Protein AF-A0A958G8R8-F1 (afdb_monomer_lite)

Secondary structure (DSSP, 8-state):
--GGGS----S-SSPPGGGPPPPHHHHHHHHHHHHHHHHHH--S-EEEESHHHHHHHHT----HHHHSSSEEEETTEEEEEE--GGGTT-

pLDDT: mean 96.53, std 2.51, range [81.88, 98.62]

Structure (mmCIF, N/CA/C/O backbone):
data_AF-A0A958G8R8-F1
#
_entry.id   AF-A0A958G8R8-F1
#
loop_
_atom_site.group_PDB
_atom_site.id
_atom_site.type_symbol
_atom_site.label_atom_id
_atom_site.label_alt_id
_atom_site.label_comp_id
_atom_site.label_asym_id
_atom_site.label_entity_id
_atom_site.label_seq_id
_atom_site.pdbx_PDB_ins_code
_atom_site.Cartn_x
_atom_site.Cartn_y
_atom_site.Cartn_z
_atom_site.occupancy
_atom_site.B_iso_or_equiv
_atom_site.auth_seq_id
_atom_site.auth_comp_id
_atom_site.auth_asym_id
_atom_site.auth_atom_id
_atom_site.pdbx_PDB_model_num
ATOM 1 N N . LEU A 1 1 ? -0.419 3.247 18.635 1.00 86.12 1 LEU A N 1
ATOM 2 C CA . LEU A 1 1 ? -0.797 1.955 18.019 1.00 86.12 1 LEU A CA 1
ATOM 3 C C . LEU A 1 1 ? 0.317 0.958 18.266 1.00 86.12 1 LEU A C 1
ATOM 5 O O . LEU A 1 1 ? 1.470 1.291 18.004 1.00 86.12 1 LEU A O 1
ATOM 9 N N . LYS A 1 2 ? -0.004 -0.225 18.789 1.00 96.62 2 LYS A N 1
ATOM 10 C CA . LYS A 1 2 ? 0.953 -1.331 18.909 1.00 96.62 2 LYS A CA 1
ATOM 11 C C . LYS A 1 2 ? 1.024 -2.080 17.580 1.00 96.62 2 LYS A C 1
ATOM 13 O O . LYS A 1 2 ? 0.035 -2.173 16.859 1.00 96.62 2 LYS A O 1
ATOM 18 N N . ARG A 1 3 ? 2.184 -2.658 17.255 1.00 96.06 3 ARG A N 1
ATOM 19 C CA . ARG A 1 3 ? 2.395 -3.359 15.973 1.00 96.06 3 ARG A CA 1
ATOM 20 C C . ARG A 1 3 ? 1.411 -4.516 15.750 1.00 96.06 3 ARG A C 1
ATOM 22 O O . ARG A 1 3 ? 0.996 -4.737 14.625 1.00 96.06 3 ARG A O 1
ATOM 29 N N . GLN A 1 4 ? 1.034 -5.219 16.813 1.00 96.81 4 GLN A N 1
ATOM 30 C CA . GLN A 1 4 ? 0.090 -6.343 16.769 1.00 96.81 4 GLN A CA 1
ATOM 31 C C . GLN A 1 4 ? -1.375 -5.933 16.539 1.00 96.81 4 GLN A C 1
ATOM 33 O O . GLN A 1 4 ? -2.207 -6.786 16.264 1.00 96.81 4 GLN A O 1
ATOM 38 N N . GLU A 1 5 ? -1.699 -4.643 16.665 1.00 96.69 5 GLU A N 1
ATOM 39 C CA . GLU A 1 5 ? -3.058 -4.112 16.473 1.00 96.69 5 GLU A CA 1
ATOM 40 C C . GLU A 1 5 ? -3.305 -3.677 15.022 1.00 96.69 5 GLU A C 1
ATOM 42 O O . GLU A 1 5 ? -4.387 -3.197 14.689 1.00 96.69 5 GLU A O 1
ATOM 47 N N . VAL A 1 6 ? -2.293 -3.795 14.158 1.00 97.94 6 VAL A N 1
ATOM 48 C CA . VAL A 1 6 ? -2.347 -3.354 12.766 1.00 97.94 6 VAL A CA 1
ATOM 49 C C . VAL A 1 6 ? -1.876 -4.457 11.832 1.00 97.94 6 VAL A C 1
ATOM 51 O O . VAL A 1 6 ? -1.049 -5.295 12.187 1.00 97.94 6 VAL A O 1
ATOM 54 N N . TYR A 1 7 ? -2.368 -4.416 10.598 1.00 98.25 7 TYR A N 1
ATOM 55 C CA . TYR A 1 7 ? -1.878 -5.270 9.528 1.00 98.25 7 TYR A CA 1
ATOM 56 C C . TYR A 1 7 ? -0.935 -4.483 8.620 1.00 98.25 7 TYR A C 1
ATOM 58 O O . TYR A 1 7 ? -1.247 -3.367 8.208 1.00 98.25 7 TYR A O 1
ATOM 66 N N . ILE A 1 8 ? 0.225 -5.061 8.308 1.00 98.19 8 ILE A N 1
ATOM 67 C CA . ILE A 1 8 ? 1.248 -4.432 7.469 1.00 98.19 8 ILE A CA 1
ATOM 68 C C . ILE A 1 8 ? 1.513 -5.341 6.275 1.00 98.19 8 ILE A C 1
ATOM 70 O O . ILE A 1 8 ? 1.823 -6.519 6.438 1.00 98.19 8 ILE A O 1
ATOM 74 N N . ALA A 1 9 ? 1.432 -4.772 5.077 1.00 98.06 9 ALA A N 1
ATOM 75 C CA . ALA A 1 9 ? 1.700 -5.467 3.829 1.00 98.06 9 ALA A CA 1
ATOM 76 C C . ALA A 1 9 ? 2.401 -4.542 2.828 1.00 98.06 9 ALA A C 1
ATOM 78 O O . ALA A 1 9 ? 2.318 -3.320 2.926 1.00 98.06 9 ALA A O 1
ATOM 79 N N . ASN A 1 10 ? 3.068 -5.151 1.850 1.00 98.19 10 ASN A N 1
ATOM 80 C CA . ASN A 1 10 ? 3.706 -4.465 0.729 1.00 98.19 10 ASN A CA 1
ATOM 81 C C . ASN A 1 10 ? 2.939 -4.710 -0.576 1.00 98.19 10 ASN A C 1
ATOM 83 O O . ASN A 1 10 ? 2.185 -5.683 -0.673 1.00 98.19 10 ASN A O 1
ATOM 87 N N . ILE A 1 11 ? 3.1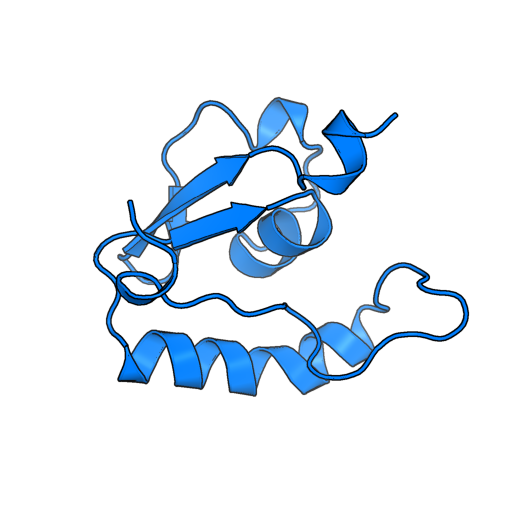73 -3.850 -1.575 1.00 97.94 11 ILE A N 1
ATOM 88 C CA . ILE A 1 11 ? 2.665 -4.035 -2.944 1.00 97.94 11 ILE A CA 1
ATOM 89 C C . ILE A 1 11 ? 3.181 -5.357 -3.522 1.00 97.94 11 ILE A C 1
ATOM 91 O O . ILE A 1 11 ? 2.386 -6.225 -3.868 1.00 97.94 11 ILE A O 1
ATOM 95 N N . LEU A 1 12 ? 4.504 -5.551 -3.539 1.00 97.88 12 LEU A N 1
ATOM 96 C CA . LEU A 1 12 ? 5.105 -6.831 -3.913 1.00 97.88 12 LEU A CA 1
ATOM 97 C C . LEU A 1 12 ? 5.231 -7.765 -2.711 1.00 97.88 12 LEU A C 1
ATOM 99 O O . LEU A 1 12 ? 5.454 -7.324 -1.581 1.00 97.88 12 LEU A O 1
ATOM 103 N N . LYS A 1 13 ? 5.137 -9.071 -2.971 1.00 97.75 13 LYS A N 1
ATOM 104 C CA . LYS A 1 13 ? 5.376 -10.124 -1.967 1.00 97.75 13 LYS A CA 1
ATOM 105 C C . LYS A 1 13 ? 6.781 -10.728 -2.052 1.00 97.75 13 LYS A C 1
ATOM 107 O O . LYS A 1 13 ? 7.194 -11.437 -1.141 1.00 97.75 13 LYS A O 1
ATOM 112 N N . CYS A 1 14 ? 7.530 -10.381 -3.094 1.00 97.06 14 CYS A N 1
ATOM 113 C CA . CYS A 1 14 ? 8.918 -10.776 -3.304 1.00 97.06 14 CYS A CA 1
ATOM 114 C C . CYS A 1 14 ? 9.801 -9.528 -3.375 1.00 97.06 14 CYS A C 1
ATOM 116 O O . CYS A 1 14 ? 9.368 -8.479 -3.851 1.00 97.06 14 CYS A O 1
ATOM 118 N N . ARG A 1 15 ? 11.039 -9.632 -2.883 1.00 96.31 15 ARG A N 1
ATOM 119 C CA . ARG A 1 15 ? 12.001 -8.525 -2.909 1.00 96.31 15 ARG A CA 1
ATOM 120 C C . ARG A 1 15 ? 12.624 -8.409 -4.308 1.00 96.31 15 ARG A C 1
ATOM 122 O O . ARG A 1 15 ? 13.246 -9.379 -4.737 1.00 96.31 15 ARG A O 1
ATOM 129 N N . PRO A 1 16 ? 12.535 -7.248 -4.984 1.00 96.62 16 PRO A N 1
ATOM 130 C CA . PRO A 1 16 ? 13.218 -7.043 -6.257 1.00 96.62 16 PRO A CA 1
ATOM 131 C C . PRO A 1 16 ? 14.746 -7.132 -6.128 1.00 96.62 16 PRO A C 1
ATOM 133 O O . PRO A 1 16 ? 15.293 -6.765 -5.074 1.00 96.62 16 PRO A O 1
ATOM 136 N N . PRO A 1 17 ? 15.459 -7.533 -7.198 1.00 96.88 17 PRO A N 1
ATOM 137 C CA . PRO A 1 17 ? 16.917 -7.499 -7.243 1.00 96.88 1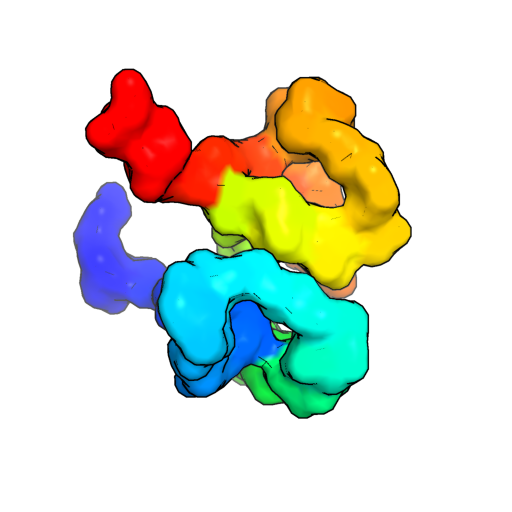7 PRO A CA 1
ATOM 138 C C . PRO A 1 17 ? 17.458 -6.120 -6.855 1.00 96.88 17 PRO A C 1
ATOM 140 O O . PRO A 1 17 ? 16.931 -5.090 -7.276 1.00 96.88 17 PRO A O 1
ATOM 143 N N . ASN A 1 18 ? 18.495 -6.085 -6.015 1.00 95.19 18 ASN A N 1
ATOM 144 C CA . ASN A 1 18 ? 19.109 -4.844 -5.519 1.00 95.19 18 ASN A CA 1
ATOM 145 C C . ASN A 1 18 ? 18.129 -3.853 -4.862 1.00 95.19 18 ASN A C 1
ATOM 147 O O . ASN A 1 18 ? 18.434 -2.669 -4.741 1.00 95.19 18 ASN A O 1
ATOM 151 N N . ASN A 1 19 ? 16.955 -4.321 -4.415 1.00 93.19 19 ASN A N 1
ATOM 152 C CA . ASN A 1 19 ? 15.914 -3.480 -3.825 1.00 93.19 19 ASN A CA 1
ATOM 153 C C . ASN A 1 19 ? 15.479 -2.318 -4.741 1.00 93.19 19 ASN A C 1
ATOM 155 O O . ASN A 1 19 ? 15.142 -1.236 -4.250 1.00 93.19 19 ASN A O 1
ATOM 159 N N . ARG A 1 20 ? 15.518 -2.538 -6.066 1.00 96.38 20 ARG A N 1
ATOM 160 C CA . ARG A 1 20 ? 15.005 -1.583 -7.053 1.00 96.38 20 ARG A CA 1
ATOM 161 C C . ARG A 1 20 ? 13.507 -1.338 -6.860 1.00 96.38 20 ARG A C 1
ATOM 163 O O . ARG A 1 20 ? 12.817 -2.100 -6.180 1.00 96.38 20 ARG A O 1
ATOM 170 N N . ASN A 1 21 ? 12.994 -0.294 -7.506 1.00 94.31 21 ASN A N 1
ATOM 171 C CA . ASN A 1 21 ? 11.550 -0.108 -7.583 1.00 94.31 21 ASN A CA 1
ATOM 172 C C . ASN A 1 21 ? 10.893 -1.269 -8.357 1.00 94.31 21 ASN A C 1
ATOM 174 O O . ASN A 1 21 ? 11.512 -1.806 -9.284 1.00 94.31 21 ASN A O 1
ATOM 178 N N . PRO A 1 22 ? 9.655 -1.644 -7.991 1.00 96.06 22 PRO A N 1
ATOM 179 C CA . PRO A 1 22 ? 8.854 -2.590 -8.757 1.00 96.06 22 PRO A CA 1
ATOM 180 C C . PRO A 1 22 ? 8.639 -2.131 -10.196 1.00 96.06 22 PRO A C 1
ATOM 182 O O . PRO A 1 22 ? 8.413 -0.946 -10.446 1.00 96.06 22 PRO A O 1
ATOM 185 N N . GLU A 1 23 ? 8.659 -3.080 -11.119 1.00 96.69 23 GLU A N 1
ATOM 186 C CA . GLU A 1 23 ? 8.193 -2.887 -12.487 1.00 96.69 23 GLU A CA 1
ATOM 187 C C . GLU A 1 23 ? 6.659 -2.988 -12.544 1.00 96.69 23 GLU A C 1
ATOM 189 O O . GLU A 1 23 ? 6.064 -3.693 -11.722 1.00 96.69 23 GLU A O 1
ATOM 194 N N . PRO A 1 24 ? 5.993 -2.336 -13.517 1.00 95.81 24 PRO A N 1
ATOM 195 C CA . PRO A 1 24 ? 4.535 -2.393 -13.643 1.00 95.81 24 PRO A CA 1
ATOM 196 C C . PRO A 1 24 ? 3.987 -3.825 -13.691 1.00 95.81 24 PRO A C 1
ATOM 198 O O . PRO A 1 24 ? 3.088 -4.160 -12.928 1.00 95.81 24 PRO A O 1
ATOM 201 N N . ALA A 1 25 ? 4.612 -4.709 -14.476 1.00 97.62 25 ALA A N 1
ATOM 202 C CA . ALA A 1 25 ? 4.191 -6.106 -14.586 1.00 97.62 25 ALA A CA 1
ATOM 203 C C . ALA A 1 25 ? 4.300 -6.880 -13.255 1.00 97.62 25 ALA A C 1
ATOM 205 O O . ALA A 1 25 ? 3.460 -7.730 -12.953 1.00 97.62 25 ALA A O 1
ATOM 206 N N . GLU A 1 26 ? 5.309 -6.577 -12.429 1.00 97.94 26 GLU A N 1
ATOM 207 C CA . GLU A 1 26 ? 5.456 -7.178 -11.096 1.00 97.94 26 GLU A CA 1
ATOM 208 C C . GLU A 1 26 ? 4.337 -6.708 -10.161 1.00 97.94 26 GLU A C 1
ATOM 210 O O . GLU A 1 26 ? 3.787 -7.504 -9.394 1.00 97.94 26 GLU A O 1
ATOM 215 N N . VAL A 1 27 ? 3.989 -5.417 -10.235 1.00 97.81 27 VAL A N 1
ATOM 216 C CA . VAL A 1 27 ? 2.874 -4.837 -9.480 1.00 97.81 27 VAL A CA 1
ATOM 217 C C . VAL A 1 27 ? 1.564 -5.485 -9.902 1.00 97.81 27 VAL A C 1
ATOM 219 O O . VAL A 1 27 ? 0.853 -5.976 -9.030 1.00 97.81 27 VAL A O 1
ATOM 222 N N . ASP A 1 28 ? 1.274 -5.556 -11.199 1.00 97.06 28 ASP A N 1
ATOM 223 C CA . ASP A 1 28 ? 0.029 -6.126 -11.727 1.00 97.06 28 ASP A CA 1
ATOM 224 C C . ASP A 1 28 ? -0.136 -7.597 -11.336 1.00 97.06 28 ASP A C 1
ATOM 226 O O . ASP A 1 28 ? -1.221 -8.030 -10.949 1.00 97.06 28 ASP A O 1
ATOM 230 N N . THR A 1 29 ? 0.964 -8.351 -11.334 1.00 98.06 29 THR A N 1
ATOM 231 C CA . THR A 1 29 ? 0.974 -9.755 -10.905 1.00 98.06 29 THR A CA 1
ATOM 232 C C . THR A 1 29 ? 0.723 -9.898 -9.399 1.00 98.06 29 THR A C 1
ATOM 234 O O . THR A 1 29 ? 0.017 -10.808 -8.962 1.00 98.06 29 THR A O 1
ATOM 237 N N . CYS A 1 30 ? 1.292 -9.015 -8.571 1.00 98.12 30 CYS A N 1
ATOM 238 C CA . CYS A 1 30 ? 1.195 -9.115 -7.110 1.00 98.12 30 CYS A CA 1
ATOM 239 C C . CYS A 1 30 ? -0.041 -8.429 -6.508 1.00 98.12 30 CYS A C 1
ATOM 241 O O . CYS A 1 30 ? -0.473 -8.796 -5.409 1.00 98.12 30 CYS A O 1
ATOM 243 N N . LEU A 1 31 ? -0.607 -7.426 -7.180 1.00 97.94 31 LEU A N 1
ATOM 244 C CA . LEU A 1 31 ? -1.690 -6.599 -6.653 1.00 97.94 31 LEU A CA 1
ATOM 245 C C . LEU A 1 31 ? -2.942 -7.404 -6.256 1.00 97.94 31 LEU A C 1
ATOM 247 O O . LEU A 1 31 ? -3.491 -7.096 -5.191 1.00 97.94 31 LEU A O 1
ATOM 251 N N . PRO A 1 32 ? -3.371 -8.457 -6.987 1.00 98.31 32 PRO A N 1
ATOM 252 C CA . PRO A 1 32 ? -4.507 -9.289 -6.583 1.00 98.31 32 PRO A CA 1
ATOM 253 C C . PRO A 1 32 ? -4.373 -9.879 -5.171 1.00 98.31 32 PRO A C 1
ATOM 255 O O . PRO A 1 32 ? -5.356 -9.944 -4.434 1.00 98.31 32 PRO A O 1
ATOM 258 N N . TYR A 1 33 ? -3.158 -10.231 -4.730 1.00 98.50 33 TYR A N 1
ATOM 259 C CA . TYR A 1 33 ? -2.940 -10.722 -3.365 1.00 98.50 33 TYR A CA 1
ATOM 260 C C . TYR A 1 33 ? -3.217 -9.643 -2.319 1.00 98.50 33 TYR A C 1
ATOM 262 O O . TYR A 1 33 ? -3.851 -9.916 -1.302 1.00 98.50 33 TYR A O 1
ATOM 270 N N . LEU A 1 34 ? -2.752 -8.412 -2.556 1.00 98.44 34 LEU A N 1
ATOM 271 C CA . LEU A 1 34 ? -3.021 -7.298 -1.649 1.00 98.44 34 LEU A CA 1
ATOM 272 C C . LEU A 1 34 ? -4.510 -6.943 -1.637 1.00 98.44 34 LEU A C 1
ATOM 274 O O . LEU A 1 34 ? -5.063 -6.705 -0.568 1.00 98.44 34 LEU A O 1
ATOM 278 N N . GLN A 1 35 ? -5.165 -6.952 -2.798 1.00 98.19 35 GLN A N 1
ATOM 279 C CA . GLN A 1 35 ? -6.609 -6.735 -2.894 1.00 98.19 35 GLN A CA 1
ATOM 280 C C . GLN A 1 35 ? -7.370 -7.763 -2.058 1.00 98.19 35 GLN A C 1
ATOM 282 O O . GLN A 1 35 ? -8.183 -7.382 -1.218 1.00 98.19 35 GLN A O 1
ATOM 287 N N . ARG A 1 36 ? -7.018 -9.048 -2.183 1.00 98.50 36 ARG A N 1
ATOM 288 C CA . ARG A 1 36 ? -7.632 -10.108 -1.385 1.00 98.50 36 ARG A CA 1
ATOM 289 C C . ARG A 1 36 ? -7.372 -9.945 0.114 1.00 98.50 36 ARG A C 1
ATOM 291 O O . ARG A 1 36 ? -8.270 -10.169 0.918 1.00 98.50 36 ARG A O 1
ATOM 298 N N . GLN A 1 37 ? -6.167 -9.525 0.504 1.00 98.62 37 GLN A N 1
ATOM 299 C CA . GLN A 1 37 ? -5.848 -9.204 1.901 1.00 98.62 37 GLN A CA 1
ATOM 300 C C . GLN A 1 37 ? -6.740 -8.074 2.435 1.00 98.62 37 GLN A C 1
ATOM 302 O O . GLN A 1 37 ? -7.304 -8.206 3.518 1.00 98.62 37 GLN A O 1
ATOM 307 N N . ILE A 1 38 ? -6.907 -6.990 1.671 1.00 98.38 38 ILE A N 1
ATOM 308 C CA . ILE A 1 38 ? -7.765 -5.855 2.043 1.00 98.38 38 ILE A CA 1
ATOM 309 C C . ILE A 1 38 ? -9.226 -6.302 2.181 1.00 98.38 38 ILE A C 1
ATOM 311 O O . ILE A 1 38 ? -9.871 -5.945 3.164 1.00 98.38 38 ILE A O 1
ATOM 315 N N . GLU A 1 39 ? -9.730 -7.109 1.245 1.00 98.12 39 GLU A N 1
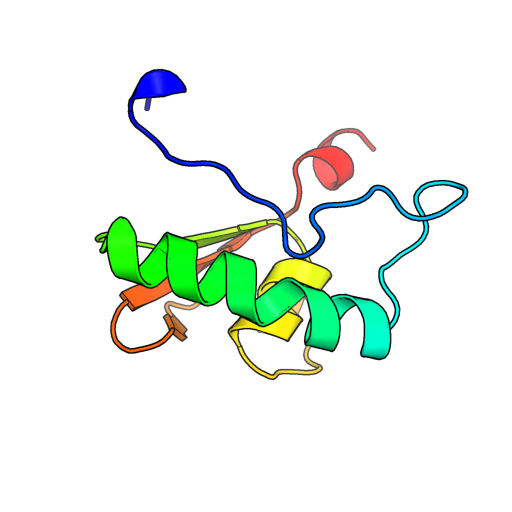ATOM 316 C CA . GLU A 1 39 ? -11.093 -7.655 1.288 1.00 98.12 39 GLU A CA 1
ATOM 317 C C . GLU A 1 39 ? -11.351 -8.506 2.532 1.00 98.12 39 GLU A C 1
ATOM 319 O O . GLU A 1 39 ? -12.414 -8.392 3.132 1.00 98.12 39 GLU A O 1
ATOM 324 N N . MET A 1 40 ? -10.393 -9.347 2.930 1.00 98.25 40 MET A N 1
ATOM 325 C CA . MET A 1 40 ? -10.543 -10.211 4.106 1.00 98.25 40 MET A CA 1
ATOM 326 C C . MET A 1 40 ? -10.442 -9.436 5.422 1.00 98.25 40 MET A C 1
ATOM 328 O O . MET A 1 40 ? -11.105 -9.785 6.392 1.00 98.25 40 MET A O 1
ATOM 332 N N . ILE A 1 41 ? -9.600 -8.403 5.471 1.00 98.00 41 ILE A N 1
ATOM 333 C CA . ILE A 1 41 ? -9.361 -7.620 6.692 1.00 98.00 41 ILE A CA 1
ATOM 334 C C . ILE A 1 41 ? -10.446 -6.560 6.902 1.00 98.00 41 ILE A C 1
ATOM 336 O O . ILE A 1 41 ? -10.712 -6.189 8.043 1.00 98.00 41 ILE A O 1
ATOM 340 N N . GLN A 1 42 ? -11.042 -6.052 5.817 1.00 97.75 42 GLN A N 1
ATOM 341 C CA . GLN A 1 42 ? -12.014 -4.952 5.827 1.00 97.75 42 GLN A CA 1
ATOM 342 C C . GLN A 1 42 ? -11.559 -3.775 6.715 1.00 97.75 42 GLN A C 1
ATOM 344 O O . GLN A 1 42 ? -12.232 -3.411 7.685 1.00 97.75 42 GLN A O 1
ATOM 349 N N . PRO A 1 43 ? -10.380 -3.183 6.440 1.00 98.06 43 PRO A N 1
ATOM 350 C CA . PRO A 1 43 ? -9.820 -2.169 7.316 1.00 98.06 43 PRO A CA 1
ATOM 351 C C . PRO A 1 43 ? -10.679 -0.902 7.313 1.00 98.06 43 PRO A C 1
ATOM 353 O O . PRO A 1 43 ? -11.185 -0.471 6.280 1.00 98.06 43 PRO A O 1
ATOM 356 N N . LYS A 1 44 ? -10.768 -0.247 8.474 1.00 98.06 44 LYS A N 1
ATOM 357 C CA . LYS A 1 44 ? -11.444 1.056 8.607 1.00 98.06 44 LYS A CA 1
ATOM 358 C C . LYS A 1 44 ? -10.679 2.195 7.925 1.00 98.06 44 LYS A C 1
ATOM 360 O O . LYS A 1 44 ? -11.265 3.227 7.620 1.00 98.06 44 LYS A O 1
ATOM 365 N N . ILE A 1 45 ? -9.369 2.029 7.736 1.00 98.06 45 ILE A N 1
ATOM 366 C CA . ILE A 1 45 ? -8.480 3.001 7.097 1.00 98.06 45 ILE A CA 1
ATOM 367 C C . ILE A 1 45 ? -7.262 2.291 6.503 1.00 98.06 45 ILE A C 1
ATOM 369 O O . ILE A 1 45 ? -6.744 1.336 7.085 1.00 98.06 45 ILE A O 1
ATOM 373 N N . LEU A 1 46 ? -6.786 2.781 5.363 1.00 98.44 46 LEU A N 1
ATOM 374 C CA . LEU A 1 46 ? -5.540 2.369 4.727 1.00 98.44 46 LEU A CA 1
ATOM 375 C C . LEU A 1 46 ? -4.509 3.494 4.804 1.00 98.44 46 LEU A C 1
ATOM 377 O O . LEU A 1 46 ? -4.837 4.667 4.628 1.00 98.44 46 LEU A O 1
ATOM 381 N N . ILE A 1 47 ? -3.247 3.128 5.022 1.00 98.25 47 ILE A N 1
ATOM 382 C CA . ILE A 1 47 ? -2.121 4.065 5.014 1.00 98.25 47 ILE A CA 1
ATOM 383 C C . ILE A 1 47 ? -1.114 3.609 3.955 1.00 98.25 47 ILE A C 1
ATOM 385 O O . ILE A 1 47 ? -0.469 2.573 4.108 1.00 98.25 47 ILE A O 1
ATOM 389 N N . ALA A 1 48 ? -0.965 4.384 2.882 1.00 98.25 48 ALA A N 1
ATOM 390 C CA . ALA A 1 48 ? 0.035 4.153 1.847 1.00 98.25 48 ALA A CA 1
ATOM 391 C C . ALA A 1 48 ? 1.359 4.832 2.219 1.00 98.25 48 ALA A C 1
ATOM 393 O O . ALA A 1 48 ? 1.441 6.057 2.342 1.00 98.25 48 ALA A O 1
ATOM 394 N N . LEU A 1 49 ? 2.405 4.021 2.380 1.00 98.00 49 LEU A N 1
ATOM 395 C CA . LEU A 1 49 ? 3.744 4.470 2.751 1.00 98.00 49 LEU A CA 1
ATOM 396 C C . LEU A 1 49 ? 4.638 4.573 1.508 1.00 98.00 49 LEU A C 1
ATOM 398 O O . LEU A 1 49 ? 5.140 3.572 1.000 1.00 98.00 49 LEU A O 1
ATOM 402 N N . GLY A 1 50 ? 4.877 5.798 1.045 1.00 97.06 50 GLY A N 1
ATOM 403 C CA . GLY A 1 50 ? 5.748 6.095 -0.091 1.00 97.06 50 GLY A CA 1
ATOM 404 C C . GLY A 1 50 ? 5.057 6.101 -1.454 1.00 97.06 50 GLY A C 1
ATOM 405 O O . GLY A 1 50 ? 3.892 5.734 -1.604 1.00 97.06 50 GLY A O 1
ATOM 406 N N . LYS A 1 51 ? 5.823 6.538 -2.463 1.00 96.69 51 LYS A N 1
ATOM 407 C CA . LYS A 1 51 ? 5.331 6.818 -3.820 1.00 96.69 51 LYS A CA 1
ATOM 408 C C . LYS A 1 51 ? 4.699 5.591 -4.473 1.00 96.69 51 LYS A C 1
ATOM 410 O O . LYS A 1 51 ? 3.567 5.682 -4.920 1.00 96.69 51 LYS A O 1
ATOM 415 N N . VAL A 1 52 ? 5.402 4.457 -4.478 1.00 96.75 52 VAL A N 1
ATOM 416 C CA . VAL A 1 52 ? 4.935 3.226 -5.139 1.00 96.75 52 VAL A CA 1
ATOM 417 C C . VAL A 1 52 ? 3.579 2.788 -4.582 1.00 96.75 52 VAL A C 1
ATOM 419 O O . VAL A 1 52 ? 2.633 2.637 -5.342 1.00 96.75 52 VAL A O 1
ATOM 422 N N . ALA A 1 53 ? 3.443 2.678 -3.256 1.00 97.94 53 ALA A N 1
ATOM 423 C CA . ALA A 1 53 ? 2.181 2.272 -2.638 1.00 97.94 53 ALA A CA 1
ATOM 424 C C . ALA A 1 53 ? 1.032 3.243 -2.954 1.00 97.94 53 ALA A C 1
ATOM 426 O O . ALA A 1 53 ? -0.076 2.809 -3.259 1.00 97.94 53 ALA A O 1
ATOM 427 N N . ALA A 1 54 ? 1.300 4.551 -2.906 1.00 97.69 54 ALA A N 1
ATOM 428 C CA . ALA A 1 54 ? 0.297 5.570 -3.183 1.00 97.69 54 ALA A CA 1
ATOM 429 C C . ALA A 1 54 ? -0.167 5.540 -4.645 1.00 97.69 54 ALA A C 1
ATOM 431 O O . ALA A 1 54 ? -1.366 5.509 -4.900 1.00 97.69 54 ALA A O 1
ATOM 432 N N . GLN A 1 55 ? 0.771 5.505 -5.592 1.00 97.19 55 GLN A N 1
ATOM 433 C CA . GLN A 1 55 ? 0.474 5.487 -7.023 1.00 97.19 55 GLN A CA 1
ATOM 434 C C . GLN A 1 55 ? -0.285 4.222 -7.428 1.00 97.19 55 GLN A C 1
ATOM 436 O O . GLN A 1 55 ? -1.296 4.322 -8.117 1.00 97.19 55 GLN A O 1
ATOM 441 N N . THR A 1 56 ? 0.137 3.053 -6.932 1.00 97.44 56 THR A N 1
ATOM 442 C CA . THR A 1 56 ? -0.544 1.781 -7.203 1.00 97.44 56 THR A CA 1
ATOM 443 C C . THR A 1 56 ? -1.975 1.767 -6.669 1.00 97.44 56 THR A C 1
ATOM 445 O O . THR A 1 56 ? -2.885 1.355 -7.380 1.00 97.44 56 THR A O 1
ATOM 448 N N . LEU A 1 57 ? -2.202 2.208 -5.426 1.00 97.56 57 LEU A N 1
ATOM 449 C CA . LEU A 1 57 ? -3.545 2.171 -4.838 1.00 97.56 57 LEU A CA 1
ATOM 450 C C . LEU A 1 57 ? -4.472 3.245 -5.422 1.00 97.56 57 LEU A C 1
ATOM 452 O O . LEU A 1 57 ? -5.667 3.002 -5.545 1.00 97.56 57 LEU A O 1
ATOM 456 N N . LEU A 1 58 ? -3.944 4.414 -5.786 1.00 97.06 58 LEU A N 1
ATOM 457 C CA . LEU A 1 58 ? -4.742 5.524 -6.315 1.00 97.06 58 LEU A CA 1
ATOM 458 C C . LEU A 1 58 ? -4.896 5.508 -7.839 1.00 97.06 58 LEU A C 1
ATOM 460 O O . LEU A 1 58 ? -5.659 6.318 -8.358 1.00 97.06 58 LEU A O 1
ATOM 464 N N . GLY A 1 59 ? -4.160 4.653 -8.557 1.00 95.50 59 GLY A N 1
ATOM 465 C CA . GLY A 1 59 ? -4.106 4.692 -10.021 1.00 95.50 59 GLY A CA 1
ATOM 466 C C . GLY A 1 59 ? -3.619 6.048 -10.543 1.00 95.50 59 GLY A C 1
ATOM 467 O O . GLY A 1 59 ? -4.179 6.586 -11.492 1.00 95.50 59 GLY A O 1
ATOM 468 N N . SER A 1 60 ? -2.630 6.649 -9.873 1.00 94.19 60 SER A N 1
ATOM 469 C CA . SER A 1 60 ? -2.161 8.011 -10.151 1.00 94.19 60 SER A CA 1
ATOM 470 C C . SER A 1 60 ? -0.672 8.040 -10.466 1.00 94.19 60 SER A C 1
ATOM 472 O O . SER A 1 60 ? 0.113 7.347 -9.828 1.00 94.19 60 SER A O 1
ATOM 474 N N . GLU A 1 61 ? -0.261 8.926 -11.370 1.00 93.50 61 GLU A N 1
ATOM 475 C CA . GLU A 1 61 ? 1.153 9.199 -11.655 1.00 93.50 61 GLU A CA 1
ATOM 476 C C . GLU A 1 61 ? 1.712 10.391 -10.860 1.00 93.50 61 GLU A C 1
ATOM 478 O O . GLU A 1 61 ? 2.900 10.711 -10.947 1.00 93.50 61 GLU A O 1
ATOM 483 N N . ALA A 1 62 ? 0.885 11.039 -10.033 1.00 94.88 62 ALA A N 1
ATOM 484 C CA . ALA A 1 62 ? 1.286 12.225 -9.288 1.00 94.88 62 ALA A CA 1
ATOM 485 C C . ALA A 1 62 ? 2.434 11.946 -8.300 1.00 94.88 62 ALA A C 1
ATOM 487 O O . ALA A 1 62 ? 2.606 10.846 -7.765 1.00 94.88 62 ALA A O 1
ATOM 488 N N . GLY A 1 63 ? 3.236 12.980 -8.038 1.00 95.00 63 GLY A N 1
ATOM 489 C CA . GLY A 1 63 ? 4.301 12.937 -7.038 1.00 95.00 63 GLY A CA 1
ATOM 490 C C . GLY A 1 63 ? 3.778 13.007 -5.597 1.00 95.00 63 GLY A C 1
ATOM 491 O O . GLY A 1 63 ? 2.652 13.426 -5.333 1.00 95.00 63 GLY A O 1
ATOM 492 N N . MET A 1 64 ? 4.645 12.683 -4.630 1.00 95.50 64 MET A N 1
ATOM 493 C CA . MET A 1 64 ? 4.303 12.677 -3.196 1.00 95.50 64 MET A CA 1
ATOM 494 C C . MET A 1 64 ? 3.800 14.024 -2.658 1.00 95.50 64 MET A C 1
ATOM 496 O O . MET A 1 64 ? 3.071 14.043 -1.671 1.00 95.50 64 MET A O 1
ATOM 500 N N . ALA A 1 65 ? 4.181 15.150 -3.265 1.00 93.56 65 ALA A N 1
ATOM 501 C CA . ALA A 1 65 ? 3.666 16.463 -2.876 1.00 93.56 65 ALA A CA 1
ATOM 502 C C . ALA A 1 65 ? 2.168 16.618 -3.195 1.00 93.56 65 ALA A C 1
ATOM 504 O O . ALA A 1 65 ? 1.438 17.185 -2.391 1.00 93.56 65 ALA A O 1
ATOM 505 N N . GLY A 1 66 ? 1.707 16.071 -4.326 1.00 93.62 66 GLY A N 1
ATOM 506 C CA . GLY A 1 66 ? 0.302 16.139 -4.742 1.00 93.62 66 GLY A CA 1
ATOM 507 C C . GLY A 1 66 ? -0.589 15.073 -4.101 1.00 93.62 66 GLY A C 1
ATOM 508 O O . GLY A 1 66 ? -1.793 15.281 -3.970 1.00 93.62 66 GLY A O 1
ATOM 509 N N . LEU A 1 67 ? -0.003 13.943 -3.691 1.00 96.06 67 LEU A N 1
ATOM 510 C CA . LEU A 1 67 ? -0.741 12.818 -3.106 1.00 96.06 67 LEU A CA 1
ATOM 511 C C . LEU A 1 67 ? -0.916 12.910 -1.584 1.00 96.06 67 LEU A C 1
ATOM 513 O O . LEU A 1 67 ? -1.827 12.297 -1.037 1.00 96.06 67 LEU A O 1
ATOM 517 N N . ARG A 1 68 ? -0.059 13.645 -0.872 1.00 96.06 68 ARG A N 1
ATOM 518 C CA . ARG A 1 68 ? -0.170 13.811 0.588 1.00 96.06 68 ARG A CA 1
ATOM 519 C C . ARG A 1 68 ? -1.137 14.938 0.965 1.00 96.06 68 ARG A C 1
ATOM 521 O O . ARG A 1 68 ? -1.565 15.712 0.117 1.00 96.06 68 ARG A O 1
ATOM 528 N N . ASN A 1 69 ? -1.447 15.044 2.261 1.00 92.69 69 ASN A N 1
ATOM 529 C CA . ASN A 1 69 ? -2.305 16.087 2.851 1.00 92.69 69 ASN A CA 1
ATOM 530 C C . ASN A 1 69 ? -3.740 16.117 2.296 1.00 92.69 69 ASN A C 1
ATOM 532 O O . ASN A 1 69 ? -4.388 17.160 2.278 1.00 92.69 69 ASN A O 1
ATOM 536 N N . ARG A 1 70 ? -4.232 14.968 1.831 1.00 93.56 70 ARG A N 1
ATOM 537 C CA . ARG A 1 70 ? -5.591 14.778 1.323 1.00 93.56 70 ARG A CA 1
ATOM 538 C C . ARG A 1 70 ? -6.117 13.438 1.817 1.00 93.56 70 ARG A C 1
ATOM 540 O O . ARG A 1 70 ? -5.337 12.497 1.986 1.00 93.56 70 ARG A O 1
ATOM 547 N N . LEU A 1 71 ? -7.424 13.364 2.046 1.00 97.00 71 LEU A N 1
ATOM 548 C CA . LEU A 1 71 ? -8.103 12.102 2.303 1.00 97.00 71 LEU A CA 1
ATOM 549 C C . LEU A 1 71 ? -8.536 11.508 0.966 1.00 97.00 71 LEU A C 1
ATOM 551 O O . LEU A 1 71 ? -9.339 12.105 0.252 1.00 97.00 71 LEU A O 1
ATOM 555 N N . TRP A 1 72 ? -7.992 10.345 0.636 1.00 97.94 72 TRP A N 1
ATOM 556 C CA . TRP A 1 72 ? -8.369 9.594 -0.552 1.00 97.94 72 TRP A CA 1
ATOM 557 C C . TRP A 1 72 ? -9.338 8.474 -0.200 1.00 97.94 72 TRP A C 1
ATOM 559 O O . TRP A 1 72 ? -9.603 8.196 0.972 1.00 97.94 72 TRP A O 1
ATOM 569 N N . GLN A 1 73 ? -9.831 7.793 -1.228 1.00 97.62 73 GLN A N 1
ATOM 570 C CA . GLN A 1 73 ? -10.611 6.577 -1.074 1.00 97.62 73 GLN A CA 1
ATOM 571 C C . GLN A 1 73 ? -10.040 5.469 -1.952 1.00 97.62 73 GLN A C 1
ATOM 573 O O . GLN A 1 73 ? -9.714 5.684 -3.116 1.00 97.62 73 GLN A O 1
ATOM 578 N N . TYR A 1 74 ? -9.959 4.272 -1.383 1.00 97.62 74 TYR A N 1
ATOM 579 C CA . TYR A 1 74 ? -9.662 3.038 -2.091 1.00 97.62 74 TYR A CA 1
ATOM 580 C C . TYR A 1 74 ? -10.807 2.061 -1.854 1.00 97.62 74 TYR A C 1
ATOM 582 O O . TYR A 1 74 ? -10.965 1.571 -0.740 1.00 97.62 74 TYR A O 1
ATOM 590 N N . ARG A 1 75 ? -11.627 1.790 -2.878 1.00 95.00 75 ARG A N 1
ATOM 591 C CA . ARG A 1 75 ? -1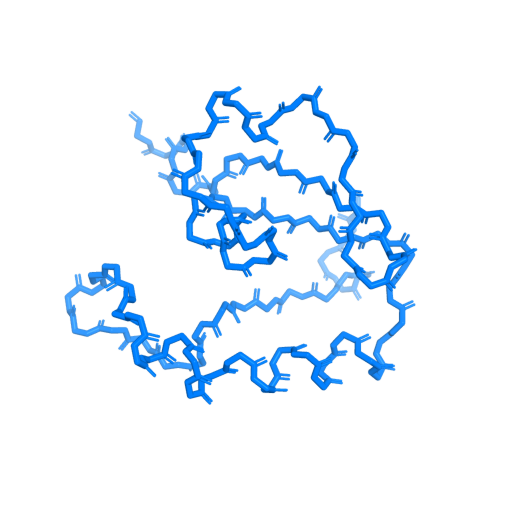2.797 0.892 -2.765 1.00 95.00 75 ARG A CA 1
ATOM 592 C C . ARG A 1 75 ? -13.679 1.228 -1.544 1.00 95.00 75 ARG A C 1
ATOM 594 O O . ARG A 1 75 ? -14.004 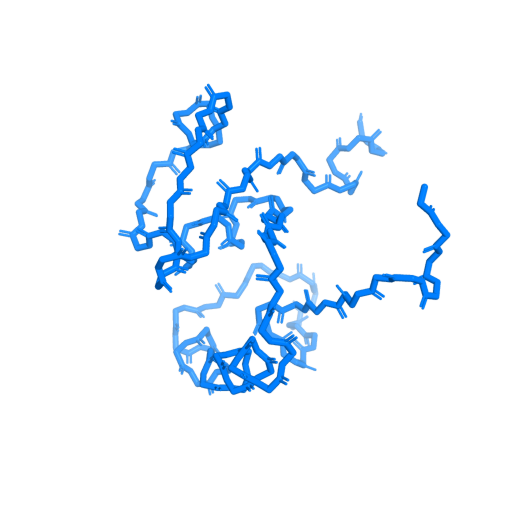0.353 -0.750 1.00 95.00 75 ARG A O 1
ATOM 601 N N . ASN A 1 76 ? -14.023 2.510 -1.382 1.00 96.00 76 ASN A N 1
ATOM 602 C CA . ASN A 1 76 ? -14.778 3.074 -0.247 1.00 96.00 76 ASN A CA 1
ATOM 603 C C . ASN A 1 76 ? -14.066 3.048 1.120 1.00 96.00 76 ASN A C 1
ATOM 605 O O . ASN A 1 76 ? -14.650 3.459 2.120 1.00 96.00 76 ASN A O 1
ATOM 609 N N . ILE A 1 77 ? -12.802 2.623 1.183 1.00 98.25 77 ILE A N 1
ATOM 610 C CA . ILE A 1 77 ? -11.985 2.673 2.397 1.00 98.25 77 ILE A CA 1
ATOM 611 C C . ILE A 1 77 ? -11.191 3.985 2.401 1.00 98.25 77 ILE A C 1
ATOM 613 O O . ILE A 1 77 ? -10.491 4.264 1.421 1.00 98.25 77 ILE A O 1
ATOM 617 N N . PRO A 1 78 ? -11.251 4.794 3.473 1.00 98.38 78 PRO A N 1
ATOM 618 C CA . PRO A 1 78 ? -10.416 5.981 3.608 1.00 98.38 78 PRO A CA 1
ATOM 619 C C . PRO A 1 78 ? -8.929 5.634 3.468 1.00 98.38 78 PRO A C 1
ATOM 621 O O . PRO A 1 78 ? -8.439 4.705 4.110 1.00 98.38 78 PRO A O 1
ATOM 624 N N . LEU A 1 79 ? -8.205 6.381 2.638 1.00 98.56 79 LEU A N 1
ATOM 625 C CA . LEU A 1 79 ? -6.793 6.158 2.339 1.00 98.56 79 LEU A CA 1
ATOM 626 C C . LEU A 1 79 ? -5.992 7.436 2.602 1.00 98.56 79 LEU A C 1
ATOM 628 O O . LEU A 1 79 ? -6.284 8.497 2.050 1.00 98.56 79 LEU A O 1
ATOM 632 N N . ILE A 1 80 ? -4.951 7.328 3.424 1.00 98.31 80 ILE A N 1
ATOM 633 C CA . ILE A 1 80 ? -3.991 8.407 3.679 1.00 98.31 80 ILE A CA 1
ATOM 634 C C . ILE A 1 80 ? -2.648 8.026 3.072 1.00 98.31 80 ILE A C 1
ATOM 636 O O . ILE A 1 80 ? -2.178 6.900 3.220 1.00 98.31 80 ILE A O 1
ATOM 640 N N . VAL A 1 81 ? -2.002 8.988 2.424 1.00 98.31 81 VAL A N 1
ATOM 641 C CA . VAL A 1 81 ? -0.653 8.835 1.878 1.00 98.31 81 VAL A CA 1
ATOM 642 C C . VAL A 1 81 ? 0.342 9.553 2.782 1.00 98.31 81 VAL A C 1
ATOM 644 O O . VAL A 1 81 ? 0.128 10.705 3.163 1.00 98.31 81 VAL A O 1
ATOM 647 N N . THR A 1 82 ? 1.464 8.907 3.090 1.00 97.25 82 THR A N 1
ATOM 648 C CA . THR A 1 82 ? 2.590 9.542 3.787 1.00 97.25 82 THR A CA 1
ATOM 649 C C . THR A 1 82 ? 3.933 8.986 3.311 1.00 97.25 82 THR A C 1
ATOM 651 O O . THR A 1 82 ? 3.997 8.122 2.436 1.00 97.25 82 THR A O 1
ATOM 654 N N . PHE A 1 83 ? 5.033 9.530 3.824 1.00 96.88 83 PHE A N 1
ATOM 655 C CA . PHE A 1 83 ? 6.375 9.085 3.468 1.00 96.88 83 PHE A CA 1
ATOM 656 C C . PHE A 1 83 ? 6.631 7.641 3.902 1.00 96.88 83 PHE A C 1
ATOM 658 O O . PHE A 1 83 ? 6.167 7.186 4.946 1.00 96.88 83 PHE A O 1
ATOM 665 N N . HIS A 1 84 ? 7.416 6.926 3.097 1.00 96.75 84 HIS A N 1
ATOM 666 C CA . HIS A 1 84 ? 7.955 5.642 3.521 1.00 96.75 84 HIS A CA 1
ATOM 667 C C . HIS A 1 84 ? 8.991 5.874 4.634 1.00 96.75 84 HIS A C 1
ATOM 669 O O . HIS A 1 84 ? 9.807 6.784 4.483 1.00 96.75 84 HIS A O 1
ATOM 675 N N . PRO A 1 85 ? 9.044 5.054 5.701 1.00 96.25 85 PRO A N 1
ATOM 676 C CA . PRO A 1 85 ? 9.989 5.253 6.804 1.00 96.25 85 PRO A CA 1
ATOM 677 C C . PRO A 1 85 ? 11.453 5.387 6.363 1.00 96.25 85 PRO A C 1
ATOM 679 O O . PRO A 1 85 ? 12.171 6.229 6.880 1.00 96.25 85 PRO A O 1
ATOM 682 N N . ALA A 1 86 ? 11.878 4.634 5.342 1.00 93.94 86 ALA A N 1
ATOM 683 C CA . ALA A 1 86 ? 13.235 4.726 4.786 1.00 93.94 86 ALA A CA 1
ATOM 684 C C . ALA A 1 86 ? 13.608 6.115 4.228 1.00 93.94 86 ALA A C 1
ATOM 686 O O . ALA A 1 86 ? 14.792 6.419 4.132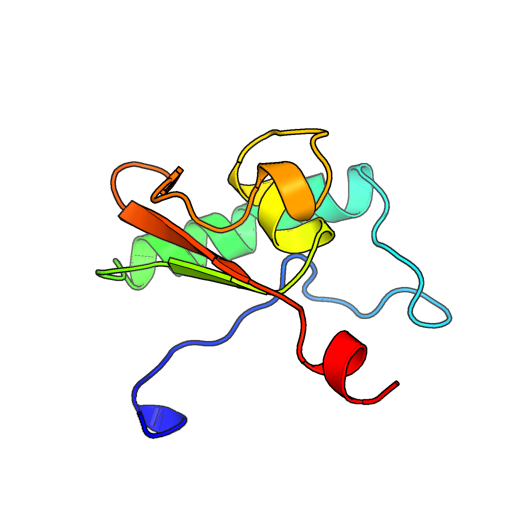 1.00 93.94 86 ALA A O 1
ATOM 687 N N . TYR A 1 87 ? 12.626 6.947 3.859 1.00 93.50 87 TYR A N 1
ATOM 688 C CA . TYR A 1 87 ? 12.872 8.336 3.461 1.00 93.50 87 TYR A CA 1
ATOM 689 C C . TYR A 1 87 ? 13.308 9.201 4.650 1.00 93.50 87 TYR A C 1
ATOM 691 O O . TYR A 1 87 ? 14.072 10.129 4.460 1.00 93.50 87 TYR A O 1
ATOM 699 N N . LEU A 1 88 ? 12.847 8.882 5.864 1.00 93.00 88 LEU A N 1
ATOM 700 C CA . LEU A 1 88 ? 13.185 9.614 7.092 1.00 93.00 88 LEU A CA 1
ATOM 701 C C . LEU A 1 88 ? 14.525 9.177 7.702 1.00 93.00 88 LEU A C 1
ATOM 703 O O . LEU A 1 88 ? 14.989 9.786 8.657 1.00 93.00 88 LEU A O 1
ATOM 707 N N . LEU A 1 89 ? 15.113 8.091 7.194 1.00 92.12 89 LEU A N 1
ATOM 708 C CA . LEU A 1 89 ? 16.421 7.581 7.619 1.00 92.12 89 LEU A CA 1
ATOM 709 C C . LEU A 1 89 ? 17.577 8.178 6.798 1.00 92.12 89 LEU A C 1
ATOM 711 O O . LEU A 1 89 ? 18.706 7.703 6.905 1.00 92.12 89 LEU A O 1
ATOM 715 N N . ARG A 1 90 ? 17.282 9.148 5.933 1.00 81.88 90 ARG A N 1
ATOM 716 C CA . ARG A 1 90 ? 18.222 9.870 5.075 1.00 81.88 90 ARG A CA 1
ATOM 717 C C . ARG A 1 90 ? 18.054 11.357 5.328 1.00 81.88 90 ARG A C 1
ATOM 719 O O . ARG A 1 90 ? 19.074 12.060 5.203 1.00 81.88 90 ARG A O 1
#

Foldseek 3Di:
DDPVVDDDDDLAPDQDVVNDDDDPVRSVVRNVVVVVVCVVVVDQEEEQAADNSQCSQVVDPDHPVVQAPDFDDRVNHTYHYDHHVVVVVD

Sequence (90 aa):
LKRQEVYIANILKCRPPNNRNPEPAEVDTCLPYLQRQIEMIQPKILIALGKVAAQTLLGSEAGMAGLRNRLWQYRNIPLIVTFHPAYLLR

Radius of gyration: 13.12 Å; chains: 1; bounding box: 34×27×34 Å